Protein AF-A0A7V7WJU7-F1 (afdb_monomer_lite)

Secondary structure (DSSP, 8-state):
-PPPPTGGGEEEEGGGTEEEEE-TT-EE-SHHHHHHHHHHHHHHHHHH-S-EEEEEE-TT-EE-TTTHHHHHHHHHHHHHHHEEEEEEES--HHHHHHHHHHH--

pLDDT: mean 91.58, std 10.26, range [49.72, 98.56]

Sequence (105 aa):
MSTPSFAERISFHDSIETMEVDFSSLTF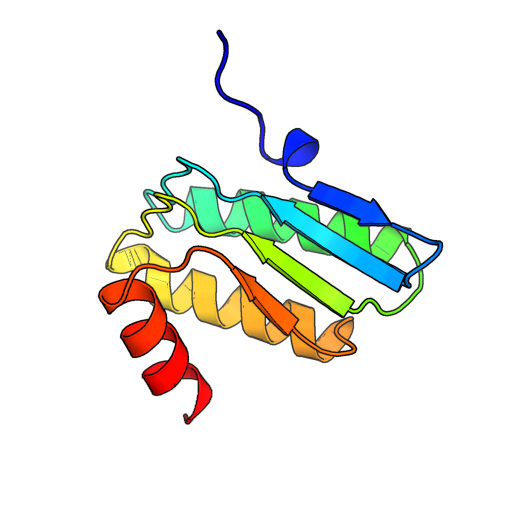ADLAAVNTFFDLVDERLAQSGKSWYFLVIYSDCVISPEAWDRFAERGKMANLKHG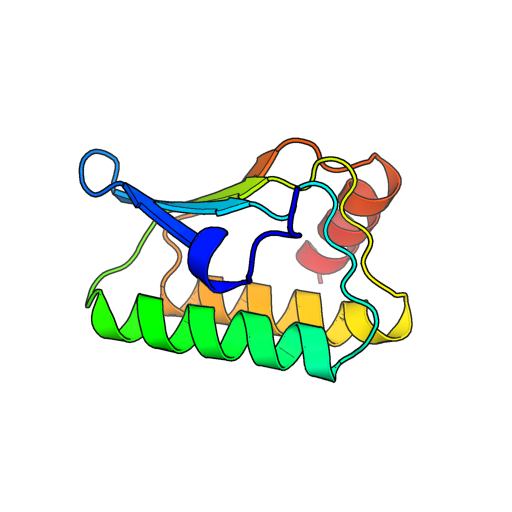LGTVRVGASSQTRDTIRQRAEL

Radius of gyration: 13.12 Å; chains: 1; bounding box: 33×27×34 Å

Foldseek 3Di:
DDDDDLVNQWDADPVQQEIEGEQALPEQPEQVSLCVSLVVVVVVQVVVVAAGAYEYECANYHYDPHNLVVNLVSVVVSCVVRHPYYDYHNQDPVRVVSSVVVVVD

Structure (mmCIF, N/CA/C/O backbone):
data_AF-A0A7V7WJU7-F1
#
_entry.id   AF-A0A7V7WJU7-F1
#
loop_
_atom_site.group_PDB
_atom_site.id
_atom_site.type_symbol
_atom_site.label_atom_id
_atom_site.label_alt_id
_atom_site.label_comp_id
_atom_site.label_asym_id
_atom_site.label_entity_id
_atom_site.label_seq_id
_atom_site.pdbx_PDB_ins_code
_atom_site.Cartn_x
_atom_site.Cartn_y
_atom_site.Cartn_z
_atom_site.occupancy
_atom_site.B_iso_or_equiv
_atom_site.auth_seq_id
_atom_site.auth_comp_id
_atom_site.auth_asym_id
_atom_site.auth_atom_id
_atom_site.pdbx_PDB_model_num
ATOM 1 N N . MET A 1 1 ? -12.417 -0.438 -21.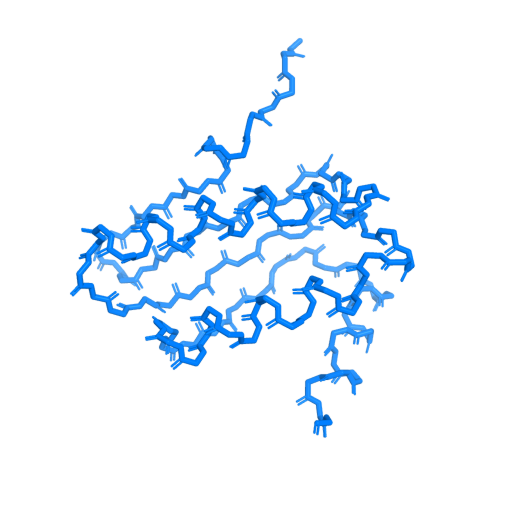964 1.00 55.06 1 MET A N 1
ATOM 2 C CA . MET A 1 1 ? -12.502 -0.259 -20.500 1.00 55.06 1 MET A CA 1
ATOM 3 C C . MET A 1 1 ? -11.360 0.653 -20.094 1.00 55.06 1 MET A C 1
ATOM 5 O O . MET A 1 1 ? -10.265 0.450 -20.603 1.00 55.06 1 MET A O 1
ATOM 9 N N . SER A 1 2 ? -11.621 1.683 -19.291 1.00 75.31 2 SER A N 1
ATOM 10 C CA . SER A 1 2 ? -10.574 2.583 -18.787 1.00 75.31 2 SER A CA 1
ATOM 11 C C . SER A 1 2 ? -9.787 1.897 -17.669 1.00 75.31 2 SER A C 1
ATOM 13 O O . SER A 1 2 ? -10.359 1.110 -16.919 1.00 75.31 2 SER A O 1
ATOM 15 N N . THR A 1 3 ? -8.488 2.177 -17.563 1.00 76.56 3 THR A N 1
ATOM 16 C CA . THR A 1 3 ? -7.652 1.690 -16.455 1.00 76.56 3 THR A CA 1
ATOM 17 C C . THR A 1 3 ? -8.139 2.299 -15.134 1.00 76.56 3 THR A C 1
ATOM 19 O O . THR A 1 3 ? -8.310 3.519 -15.095 1.00 76.56 3 THR A O 1
ATOM 22 N N . PRO A 1 4 ? -8.335 1.506 -14.059 1.00 88.19 4 PRO A N 1
ATOM 23 C CA . PRO A 1 4 ? -8.744 2.051 -12.772 1.00 88.19 4 PRO A CA 1
ATOM 24 C C . PRO A 1 4 ? -7.662 2.966 -12.201 1.00 88.19 4 PRO A C 1
ATOM 26 O O . PRO A 1 4 ? -6.470 2.627 -12.204 1.00 88.19 4 PRO A O 1
ATOM 29 N N . SER A 1 5 ? -8.099 4.114 -11.697 1.00 94.81 5 SER A N 1
ATOM 30 C CA . SER A 1 5 ? -7.285 5.081 -10.968 1.00 94.81 5 SER A CA 1
ATOM 31 C C . SER A 1 5 ? -6.766 4.501 -9.648 1.00 94.81 5 SER A C 1
ATOM 33 O O . SER A 1 5 ? -7.248 3.483 -9.157 1.00 94.81 5 SER A O 1
ATOM 35 N N . PHE A 1 6 ? -5.795 5.168 -9.020 1.00 97.06 6 PHE A N 1
ATOM 36 C CA . PHE A 1 6 ? -5.318 4.764 -7.693 1.00 97.06 6 PHE A CA 1
ATOM 37 C C . PHE A 1 6 ? -6.400 4.829 -6.612 1.00 97.06 6 PHE A C 1
ATOM 39 O O . PHE A 1 6 ? -6.400 3.994 -5.715 1.00 97.06 6 PHE A O 1
ATOM 46 N N . ALA A 1 7 ? -7.338 5.773 -6.705 1.00 96.75 7 ALA A N 1
ATOM 47 C CA . ALA A 1 7 ? -8.421 5.892 -5.733 1.00 96.75 7 ALA A CA 1
ATOM 48 C C . ALA A 1 7 ? -9.400 4.719 -5.801 1.00 96.75 7 ALA A C 1
ATOM 50 O O . ALA A 1 7 ? -9.843 4.241 -4.765 1.00 96.75 7 ALA A O 1
ATOM 51 N N . GLU A 1 8 ? -9.692 4.224 -7.003 1.00 97.00 8 GLU A N 1
ATOM 52 C CA . GLU A 1 8 ? -10.572 3.065 -7.204 1.00 97.00 8 GLU A CA 1
ATOM 53 C C . GLU A 1 8 ? -9.943 1.750 -6.722 1.00 97.00 8 GLU A C 1
ATOM 55 O O . GLU A 1 8 ? -10.642 0.756 -6.562 1.00 97.00 8 GLU A O 1
ATOM 60 N N . ARG A 1 9 ? -8.629 1.742 -6.468 1.00 97.56 9 ARG A N 1
ATOM 61 C CA . ARG A 1 9 ? -7.872 0.571 -6.008 1.00 97.56 9 ARG A CA 1
ATOM 62 C C . ARG A 1 9 ? -7.769 0.464 -4.491 1.00 97.56 9 ARG A C 1
ATOM 64 O O . ARG A 1 9 ? -7.131 -0.467 -4.014 1.00 97.56 9 ARG A O 1
ATOM 71 N N . ILE A 1 10 ? -8.336 1.407 -3.738 1.00 98.25 10 ILE A N 1
ATOM 72 C CA . ILE A 1 10 ? -8.276 1.429 -2.272 1.00 98.25 10 ILE A CA 1
ATOM 73 C C . ILE A 1 10 ? -9.697 1.334 -1.729 1.00 98.25 10 ILE A C 1
ATOM 75 O O . ILE A 1 10 ? -10.522 2.214 -1.974 1.00 98.25 10 ILE A O 1
ATOM 79 N N . SER A 1 11 ? -9.968 0.286 -0.958 1.00 98.19 11 SER A N 1
ATOM 80 C CA . SER A 1 11 ? -11.261 0.061 -0.309 1.00 98.19 11 SER A CA 1
ATOM 81 C C . SER A 1 11 ? -11.086 -0.156 1.190 1.00 98.19 11 SER A C 1
ATOM 83 O O . SER A 1 11 ? -10.107 -0.753 1.628 1.00 98.19 11 SER A O 1
ATOM 85 N N . PHE A 1 12 ? -12.045 0.317 1.983 1.00 98.19 12 PHE A N 1
ATOM 86 C CA . PHE A 1 12 ? -12.081 0.100 3.428 1.00 98.19 12 PHE A CA 1
ATOM 87 C C . PHE A 1 12 ? -13.279 -0.770 3.790 1.00 98.19 12 PHE A C 1
ATOM 89 O O . PHE A 1 12 ? -14.417 -0.454 3.450 1.00 98.19 12 PHE A O 1
ATOM 96 N N . HIS A 1 13 ? -13.003 -1.857 4.502 1.00 97.88 13 HIS A N 1
ATOM 97 C CA . HIS A 1 13 ? -13.975 -2.849 4.942 1.00 97.88 13 HIS A CA 1
ATOM 98 C C . HIS A 1 13 ? -14.108 -2.781 6.461 1.00 97.88 13 HIS A C 1
ATOM 100 O O . HIS A 1 13 ? -13.440 -3.512 7.195 1.00 97.88 13 HIS A O 1
ATOM 106 N N . ASP A 1 14 ? -14.960 -1.876 6.946 1.00 96.94 14 ASP A N 1
ATOM 107 C CA . ASP A 1 14 ? -15.104 -1.590 8.379 1.00 96.94 14 ASP A CA 1
ATOM 108 C C . ASP A 1 14 ? -15.462 -2.814 9.226 1.00 96.94 14 ASP A C 1
ATOM 110 O O . ASP A 1 14 ? -14.932 -2.971 10.322 1.00 96.94 14 ASP A O 1
ATOM 114 N N . SER A 1 15 ? -16.321 -3.702 8.719 1.00 97.50 15 SER A N 1
ATOM 115 C CA . SER A 1 15 ? -16.809 -4.868 9.468 1.00 97.50 15 SER A CA 1
ATOM 116 C C . SER A 1 15 ? -15.721 -5.879 9.832 1.00 97.50 15 SER A C 1
ATOM 118 O O . SER A 1 15 ? -15.931 -6.704 10.717 1.00 97.50 15 SER A O 1
ATOM 120 N N . ILE A 1 16 ? -14.590 -5.848 9.124 1.00 97.00 16 ILE A N 1
ATOM 121 C CA . ILE A 1 16 ? -13.441 -6.740 9.330 1.00 97.00 16 ILE A CA 1
ATOM 122 C C . ILE A 1 16 ? -12.139 -5.956 9.535 1.00 97.00 16 ILE A C 1
ATOM 124 O O . ILE A 1 16 ? -11.055 -6.520 9.400 1.00 97.00 16 ILE A O 1
ATOM 128 N N . GLU A 1 17 ? -12.242 -4.648 9.790 1.00 97.75 17 GLU A N 1
ATOM 129 C CA . GLU A 1 17 ? -11.109 -3.743 10.019 1.00 97.75 17 GLU A CA 1
ATOM 130 C C . GLU A 1 17 ? -9.994 -3.896 8.976 1.00 97.75 17 GLU A C 1
ATOM 132 O O . GLU A 1 17 ? -8.808 -3.874 9.301 1.00 97.75 17 GLU A O 1
ATOM 137 N N . THR A 1 18 ? -10.369 -4.050 7.702 1.00 98.50 18 THR A N 1
ATOM 138 C CA . THR A 1 18 ? -9.413 -4.296 6.615 1.00 98.50 18 THR A CA 1
ATOM 139 C C . THR A 1 18 ? -9.397 -3.158 5.599 1.00 98.50 18 THR A C 1
ATOM 141 O O . THR A 1 18 ? -10.437 -2.794 5.060 1.00 98.50 18 THR A O 1
ATOM 144 N N . MET A 1 19 ? -8.213 -2.626 5.296 1.00 98.44 19 MET A N 1
ATOM 145 C CA . MET A 1 19 ? -7.970 -1.827 4.096 1.00 98.44 19 MET A CA 1
ATOM 146 C C . MET A 1 19 ? -7.487 -2.759 2.985 1.00 98.44 19 MET A C 1
ATOM 148 O O . MET A 1 19 ? -6.451 -3.414 3.114 1.00 98.44 19 MET A O 1
ATOM 152 N N . GLU A 1 20 ? -8.238 -2.812 1.895 1.00 98.50 20 GLU A N 1
ATOM 153 C CA . GLU A 1 20 ? -7.886 -3.553 0.694 1.00 98.50 20 GLU A CA 1
ATOM 154 C C . GLU A 1 20 ? -7.223 -2.633 -0.327 1.00 98.50 20 GLU A C 1
ATOM 156 O O . GLU A 1 20 ? -7.691 -1.523 -0.593 1.00 98.50 20 GLU A O 1
ATOM 161 N N . VAL A 1 21 ? -6.133 -3.124 -0.908 1.00 98.25 21 VAL A N 1
ATOM 162 C CA . VAL A 1 21 ? -5.413 -2.482 -1.998 1.00 98.25 21 VAL A CA 1
ATOM 163 C C . VAL A 1 21 ? -5.317 -3.445 -3.171 1.00 98.25 21 VAL A C 1
ATOM 165 O O . VAL A 1 21 ? -4.697 -4.507 -3.059 1.00 98.25 21 VAL A O 1
ATOM 168 N N . ASP A 1 22 ? -5.880 -3.044 -4.307 1.00 97.56 22 ASP A N 1
ATOM 169 C CA . ASP A 1 22 ? -5.862 -3.828 -5.537 1.00 97.56 22 ASP A CA 1
ATOM 170 C C . ASP A 1 22 ? -4.818 -3.317 -6.543 1.00 97.56 22 ASP A C 1
ATOM 172 O O . ASP A 1 22 ? -5.050 -2.388 -7.327 1.00 97.56 22 ASP A O 1
ATOM 176 N N . PHE A 1 23 ? -3.651 -3.964 -6.570 1.00 96.50 23 PHE A N 1
ATOM 177 C CA . PHE A 1 23 ? -2.616 -3.722 -7.577 1.00 96.50 23 PHE A CA 1
ATOM 178 C C . PHE A 1 23 ? -2.783 -4.569 -8.837 1.00 96.50 23 PHE A C 1
ATOM 180 O O . PHE A 1 23 ? -1.850 -4.643 -9.640 1.00 96.50 23 PHE A O 1
ATOM 187 N N . SER A 1 24 ? -3.946 -5.191 -9.048 1.00 95.00 24 SER A N 1
ATOM 188 C CA . SER A 1 24 ? -4.133 -6.070 -10.193 1.00 95.00 24 SER A CA 1
ATOM 189 C C . SER A 1 24 ? -3.872 -5.343 -11.512 1.00 95.00 24 SER A C 1
ATOM 191 O O . SER A 1 24 ? -4.400 -4.247 -11.757 1.00 95.00 24 SER A O 1
ATOM 193 N N . SER A 1 25 ? -2.998 -5.940 -12.327 1.00 94.06 25 SER A N 1
ATOM 194 C CA . SER A 1 25 ? -2.510 -5.409 -13.608 1.00 94.06 25 SER A CA 1
ATOM 195 C C . SER A 1 25 ? -1.901 -3.998 -13.535 1.00 94.06 25 SER A C 1
ATOM 197 O O . SER A 1 25 ? -1.832 -3.294 -14.546 1.00 94.06 25 SER A O 1
ATOM 199 N N . LEU A 1 26 ? -1.481 -3.543 -12.350 1.00 94.62 26 LEU A N 1
ATOM 200 C CA . LEU A 1 26 ? -0.866 -2.234 -12.164 1.00 94.62 26 LEU A CA 1
ATOM 201 C C . LEU A 1 26 ? 0.653 -2.311 -12.337 1.00 94.62 26 LEU A C 1
ATOM 203 O O . LEU A 1 26 ? 1.314 -3.169 -11.753 1.00 94.62 26 LEU A O 1
ATOM 207 N N . THR A 1 27 ? 1.210 -1.355 -13.084 1.00 94.56 27 THR A N 1
ATOM 208 C CA . THR A 1 27 ? 2.660 -1.153 -13.177 1.00 94.56 27 THR A CA 1
ATOM 209 C C . THR A 1 27 ? 3.074 0.106 -12.423 1.00 94.56 27 THR A C 1
ATOM 211 O O . THR A 1 27 ? 2.686 1.213 -12.794 1.00 94.56 27 THR A O 1
ATOM 214 N N . PHE A 1 28 ? 3.905 -0.055 -11.397 1.00 96.00 28 PHE A N 1
ATOM 215 C CA . PHE A 1 28 ? 4.653 1.040 -10.786 1.00 96.00 28 PHE A CA 1
ATOM 216 C C . PHE A 1 28 ? 5.918 1.282 -11.608 1.00 96.00 28 PHE A C 1
ATOM 218 O O . PHE A 1 28 ? 6.927 0.605 -11.417 1.00 96.00 28 PHE A O 1
ATOM 225 N N . ALA A 1 29 ? 5.821 2.200 -12.572 1.00 94.06 29 ALA A N 1
ATOM 226 C CA . ALA A 1 29 ? 6.881 2.451 -13.546 1.00 94.06 29 ALA A CA 1
ATOM 227 C C . ALA A 1 29 ? 8.087 3.184 -12.942 1.00 94.06 29 ALA A C 1
ATOM 229 O O . ALA A 1 29 ? 9.219 2.889 -13.308 1.00 94.06 29 ALA A O 1
ATOM 230 N N . ASP A 1 30 ? 7.856 4.097 -12.001 1.00 96.00 30 ASP A N 1
ATOM 231 C CA . ASP A 1 30 ? 8.886 4.967 -11.442 1.00 96.00 30 ASP A CA 1
ATOM 232 C C . ASP A 1 30 ? 8.574 5.372 -9.987 1.00 96.00 30 ASP A C 1
ATOM 234 O O . ASP A 1 30 ? 7.554 5.001 -9.393 1.00 96.00 30 ASP A O 1
ATOM 238 N N . LEU A 1 31 ? 9.477 6.160 -9.398 1.00 97.56 31 LEU A N 1
ATOM 239 C CA . LEU A 1 31 ? 9.334 6.681 -8.039 1.00 97.56 31 LEU A CA 1
ATOM 240 C C . LEU A 1 31 ? 8.146 7.645 -7.906 1.00 97.56 31 LEU A C 1
ATOM 242 O O . LEU A 1 31 ? 7.583 7.761 -6.816 1.00 97.56 31 LEU A O 1
ATOM 246 N N . ALA A 1 32 ? 7.776 8.354 -8.976 1.00 97.50 32 ALA A N 1
ATOM 247 C CA . ALA A 1 32 ? 6.671 9.304 -8.947 1.00 97.50 32 ALA A CA 1
ATOM 248 C C . ALA A 1 32 ? 5.341 8.563 -8.778 1.00 97.50 32 ALA A C 1
ATOM 250 O O . ALA A 1 32 ? 4.594 8.878 -7.856 1.00 97.50 32 ALA A O 1
ATOM 251 N N . ALA A 1 33 ? 5.105 7.510 -9.564 1.00 97.00 33 ALA A N 1
ATOM 252 C CA . ALA A 1 33 ? 3.930 6.652 -9.452 1.00 97.00 33 ALA A CA 1
ATOM 253 C C . ALA A 1 33 ? 3.806 6.022 -8.056 1.00 97.00 33 ALA A C 1
ATOM 255 O O . ALA A 1 33 ? 2.717 6.006 -7.479 1.00 97.00 33 ALA A O 1
ATOM 256 N N . VAL A 1 34 ? 4.922 5.550 -7.484 1.00 98.06 34 VAL A N 1
ATOM 257 C CA . VAL A 1 34 ? 4.950 5.027 -6.109 1.00 98.06 34 VAL A CA 1
ATOM 258 C C . VAL A 1 34 ? 4.559 6.106 -5.104 1.00 98.06 34 VAL A C 1
ATOM 260 O O . VAL A 1 34 ? 3.679 5.874 -4.278 1.00 98.06 34 VAL A O 1
ATOM 263 N N . ASN A 1 35 ? 5.183 7.285 -5.163 1.00 98.25 35 ASN A N 1
ATOM 264 C CA . ASN A 1 35 ? 4.869 8.363 -4.227 1.00 98.25 35 ASN A CA 1
ATOM 265 C C . ASN A 1 35 ? 3.411 8.807 -4.356 1.00 98.25 35 ASN A C 1
ATOM 267 O O . ASN A 1 35 ? 2.728 8.854 -3.344 1.00 98.25 35 ASN A O 1
ATOM 271 N N . THR A 1 36 ? 2.906 9.021 -5.572 1.00 98.25 36 THR A N 1
ATOM 272 C CA . THR A 1 36 ? 1.509 9.413 -5.796 1.00 98.25 36 THR A CA 1
ATOM 273 C C . THR A 1 36 ? 0.525 8.399 -5.214 1.00 98.25 36 THR A C 1
ATOM 275 O O . THR A 1 36 ? -0.454 8.793 -4.584 1.00 98.25 36 THR A O 1
ATOM 278 N N . PHE A 1 37 ? 0.776 7.097 -5.381 1.00 98.31 37 PHE A N 1
ATOM 279 C CA . PHE A 1 37 ? -0.076 6.074 -4.778 1.00 98.31 37 PHE A CA 1
ATOM 280 C C . PHE A 1 37 ? -0.022 6.117 -3.245 1.00 98.31 37 PHE A C 1
ATOM 282 O O . PHE A 1 37 ? -1.061 6.124 -2.587 1.00 98.31 37 PHE A O 1
ATOM 289 N N . PHE A 1 38 ? 1.177 6.164 -2.661 1.00 98.25 38 PHE A N 1
ATOM 290 C CA . PHE A 1 38 ? 1.309 6.138 -1.206 1.00 98.25 38 PHE A CA 1
ATOM 291 C C . PHE A 1 38 ? 0.894 7.445 -0.526 1.00 98.25 38 PHE A C 1
ATOM 293 O O . PHE A 1 38 ? 0.443 7.389 0.611 1.00 98.25 38 PHE A O 1
ATOM 300 N N . ASP A 1 39 ? 0.982 8.595 -1.194 1.00 98.44 39 ASP A N 1
ATOM 301 C CA . ASP A 1 39 ? 0.458 9.865 -0.677 1.00 98.44 39 ASP A CA 1
ATOM 302 C C . ASP A 1 39 ? -1.068 9.777 -0.514 1.00 98.44 39 ASP A C 1
ATOM 304 O O . ASP A 1 39 ? -1.610 10.184 0.512 1.00 98.44 39 ASP A O 1
ATOM 308 N N . LEU A 1 40 ? -1.753 9.145 -1.475 1.00 98.12 40 LEU A N 1
ATOM 309 C CA . LEU A 1 40 ? -3.184 8.861 -1.378 1.00 98.12 40 LEU A CA 1
ATOM 310 C C . LEU A 1 40 ? -3.503 7.861 -0.255 1.00 98.12 40 LEU A C 1
ATOM 312 O O . LEU A 1 40 ? -4.476 8.048 0.472 1.00 98.12 40 LEU A O 1
ATOM 316 N N . VAL A 1 41 ? -2.701 6.802 -0.097 1.00 98.00 4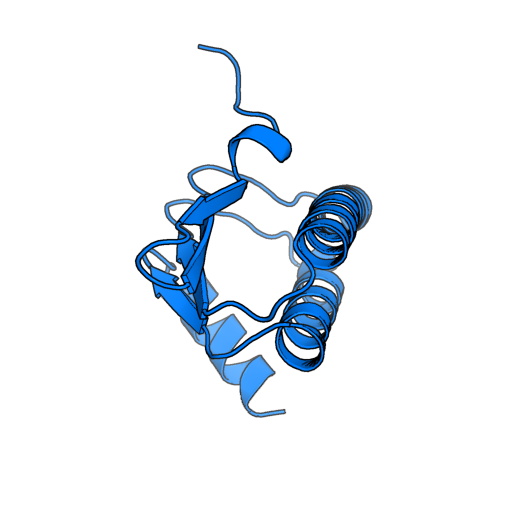1 VAL A N 1
ATOM 317 C CA . VAL A 1 41 ? -2.859 5.847 1.016 1.00 98.00 41 VAL A CA 1
ATOM 318 C C . VAL A 1 41 ? -2.694 6.548 2.365 1.00 98.00 41 VAL A C 1
ATOM 320 O O . VAL A 1 41 ? -3.526 6.356 3.248 1.00 98.00 41 VAL A O 1
ATOM 323 N N . ASP A 1 42 ? -1.661 7.378 2.514 1.00 97.31 42 ASP A N 1
ATOM 324 C CA . ASP A 1 42 ? -1.385 8.123 3.744 1.00 97.31 42 ASP A CA 1
ATOM 325 C C . ASP A 1 42 ? -2.542 9.077 4.080 1.00 97.31 42 ASP A C 1
ATOM 327 O O . ASP A 1 42 ? -3.001 9.114 5.224 1.00 97.31 42 ASP A O 1
ATOM 331 N N . GLU A 1 43 ? -3.071 9.796 3.085 1.00 97.75 43 GLU A N 1
ATOM 332 C CA . GLU A 1 43 ? -4.240 10.664 3.253 1.00 97.75 43 GLU A CA 1
ATOM 333 C C . GLU A 1 43 ? -5.470 9.872 3.724 1.00 97.75 43 GLU A C 1
ATOM 335 O O . GLU A 1 43 ? -6.118 10.242 4.707 1.00 97.75 43 GLU A O 1
ATOM 340 N N . ARG A 1 44 ? -5.782 8.756 3.057 1.00 97.56 44 ARG A N 1
ATOM 341 C CA . ARG A 1 44 ? -6.954 7.925 3.369 1.00 97.56 44 ARG A CA 1
ATOM 342 C C . ARG A 1 44 ? -6.854 7.281 4.752 1.00 97.56 44 ARG A C 1
ATOM 344 O O . ARG A 1 44 ? -7.833 7.273 5.497 1.00 97.56 44 ARG A O 1
ATOM 351 N N . LEU A 1 45 ? -5.677 6.773 5.118 1.00 97.25 45 LEU A N 1
ATOM 352 C CA . LEU A 1 45 ? -5.425 6.205 6.443 1.00 97.25 45 LEU A CA 1
ATOM 353 C C . LEU A 1 45 ? -5.548 7.269 7.536 1.00 97.25 45 LEU A C 1
ATOM 355 O O . LEU A 1 45 ? -6.214 7.022 8.543 1.00 97.25 45 LEU A O 1
ATOM 359 N N . ALA A 1 46 ? -4.989 8.464 7.327 1.00 96.31 46 ALA A N 1
ATOM 360 C CA . ALA A 1 46 ? -5.121 9.569 8.273 1.00 96.31 46 ALA A CA 1
ATOM 361 C C . ALA A 1 46 ? -6.588 9.989 8.465 1.00 96.31 46 ALA A C 1
ATOM 363 O O . ALA A 1 46 ? -7.035 10.145 9.601 1.00 96.31 46 ALA A O 1
ATOM 364 N N . GLN A 1 47 ? -7.355 10.104 7.374 1.00 97.00 47 GLN A N 1
ATOM 365 C CA . GLN A 1 47 ? -8.789 10.421 7.418 1.00 97.00 47 GLN A CA 1
ATOM 366 C C . GLN A 1 47 ? -9.613 9.349 8.143 1.00 97.00 47 GLN A C 1
ATOM 368 O O . GLN A 1 47 ? -10.609 9.678 8.784 1.00 97.00 47 GLN A O 1
ATOM 373 N N . SER A 1 48 ? -9.202 8.080 8.070 1.00 95.88 48 SER A N 1
ATOM 374 C CA . SER A 1 48 ? -9.910 6.976 8.729 1.00 95.88 48 SER A CA 1
ATOM 375 C C . SER A 1 48 ? -9.833 7.014 10.262 1.00 95.88 48 SER A C 1
ATOM 377 O O . SER A 1 48 ? -10.699 6.456 10.933 1.00 95.88 48 SER A O 1
ATOM 379 N N . GLY A 1 49 ? -8.795 7.645 10.826 1.00 95.06 49 GLY A N 1
ATOM 380 C CA . GLY A 1 49 ? -8.625 7.818 12.271 1.00 95.06 49 GLY A CA 1
ATOM 381 C C . GLY A 1 49 ? -8.371 6.539 13.083 1.00 95.06 49 GLY A C 1
ATOM 382 O O . GLY A 1 49 ? -8.398 6.605 14.311 1.00 95.06 49 GLY A O 1
ATOM 383 N N . LYS A 1 50 ? -8.124 5.386 12.443 1.00 94.81 50 LYS A N 1
ATOM 384 C CA . LYS A 1 50 ? -7.841 4.107 13.122 1.00 94.81 50 LYS A CA 1
ATOM 385 C C . LYS A 1 50 ? -6.788 3.263 12.396 1.00 94.81 50 LYS A C 1
ATOM 387 O O . LYS A 1 50 ? -6.355 3.599 11.294 1.00 94.81 50 LYS A O 1
ATOM 392 N N . SER A 1 51 ? -6.364 2.181 13.044 1.00 97.56 51 SER A N 1
ATOM 393 C CA . SER A 1 51 ? -5.475 1.167 12.464 1.00 97.56 51 SER A CA 1
ATOM 394 C C . SER A 1 51 ? -6.273 0.082 11.737 1.00 97.56 51 SER A C 1
ATOM 396 O O . SER A 1 51 ? -7.433 -0.159 12.065 1.00 97.56 51 SER A O 1
ATOM 398 N N . TRP A 1 52 ? -5.645 -0.576 10.764 1.00 98.56 52 TRP A N 1
ATOM 399 C CA . TRP A 1 52 ? -6.285 -1.528 9.857 1.00 98.56 52 TRP A CA 1
ATOM 400 C C . TRP A 1 52 ? -5.395 -2.746 9.600 1.00 98.56 52 TRP A C 1
ATOM 402 O O . TRP A 1 52 ? -4.169 -2.639 9.526 1.00 98.56 52 TRP A O 1
ATOM 412 N N . TYR A 1 53 ? -6.004 -3.909 9.389 1.00 98.44 53 TYR A N 1
ATOM 413 C CA . TYR A 1 53 ? -5.358 -4.990 8.652 1.00 98.44 53 TYR A CA 1
ATOM 414 C C . TYR A 1 53 ? -5.237 -4.590 7.183 1.00 98.44 53 TYR A C 1
ATOM 416 O O . TYR A 1 53 ? -6.155 -4.008 6.612 1.00 98.44 53 TYR A O 1
ATOM 424 N N . PHE A 1 54 ? -4.115 -4.901 6.546 1.00 98.31 54 PHE A N 1
ATOM 425 C CA . PHE A 1 54 ? -3.915 -4.628 5.128 1.00 98.31 54 PHE A CA 1
ATOM 426 C C . PHE A 1 54 ? -4.072 -5.906 4.314 1.00 98.31 54 PHE A C 1
ATOM 428 O O . PHE A 1 54 ? -3.378 -6.895 4.552 1.00 98.31 54 PHE A O 1
ATOM 435 N N . LEU A 1 55 ? -4.949 -5.867 3.319 1.00 98.00 55 LEU A N 1
ATOM 436 C CA . LEU A 1 55 ? -5.081 -6.891 2.293 1.00 98.00 55 LEU A CA 1
ATOM 437 C C . LEU A 1 55 ? -4.548 -6.322 0.981 1.00 98.00 55 LEU A C 1
ATOM 439 O O . LEU A 1 55 ? -5.098 -5.360 0.461 1.00 98.00 55 LEU A O 1
ATOM 443 N N . VAL A 1 56 ? -3.475 -6.900 0.442 1.00 97.62 56 VAL A N 1
ATOM 444 C CA . VAL A 1 56 ? -2.831 -6.384 -0.776 1.00 97.62 56 VAL A CA 1
ATOM 445 C C . VAL A 1 56 ? -2.848 -7.437 -1.877 1.00 97.62 56 VAL A C 1
ATOM 447 O O . VAL A 1 56 ? -2.263 -8.514 -1.726 1.00 97.62 56 VAL A O 1
ATOM 450 N N . ILE A 1 57 ? -3.500 -7.120 -2.992 1.00 96.75 57 ILE A N 1
ATOM 451 C CA . ILE A 1 57 ? -3.656 -8.001 -4.151 1.00 96.75 57 ILE A CA 1
ATOM 452 C C . ILE A 1 57 ? -2.617 -7.607 -5.206 1.00 96.75 57 ILE A C 1
ATOM 454 O O . ILE A 1 57 ? -2.589 -6.468 -5.652 1.00 96.75 57 ILE A O 1
ATOM 458 N N . TYR A 1 58 ? -1.754 -8.547 -5.597 1.00 95.00 58 TYR A N 1
ATOM 459 C CA . TYR A 1 58 ? -0.606 -8.329 -6.492 1.00 95.00 58 TYR A CA 1
ATOM 460 C C . TYR A 1 58 ? -0.746 -8.999 -7.869 1.00 95.00 58 TYR A C 1
ATOM 462 O O . TYR A 1 58 ? 0.249 -9.110 -8.585 1.00 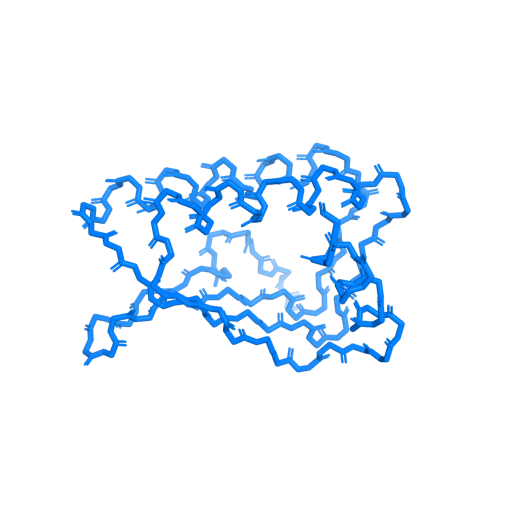95.00 58 TYR A O 1
ATOM 470 N N . SER A 1 59 ? -1.932 -9.483 -8.238 1.00 92.56 59 SER A N 1
ATOM 471 C CA . SER A 1 59 ? -2.141 -10.247 -9.477 1.00 92.56 59 SER A CA 1
ATOM 472 C C . SER A 1 59 ? -1.649 -9.472 -10.709 1.00 92.56 59 SER A C 1
ATOM 474 O O . SER A 1 59 ? -2.162 -8.407 -11.024 1.00 92.56 59 SER A O 1
ATOM 476 N N . ASP A 1 60 ? -0.627 -9.975 -11.402 1.00 90.94 60 ASP A N 1
ATOM 477 C CA . ASP A 1 60 ? 0.020 -9.295 -12.541 1.00 90.94 60 ASP A CA 1
ATOM 478 C C . ASP A 1 60 ? 0.533 -7.869 -12.242 1.00 90.94 60 ASP A C 1
ATOM 480 O O . ASP A 1 60 ? 0.662 -7.035 -13.140 1.00 90.94 60 ASP A O 1
ATOM 484 N N . CYS A 1 61 ? 0.841 -7.570 -10.978 1.00 93.94 61 CYS A N 1
ATOM 485 C CA . CYS A 1 61 ? 1.475 -6.316 -10.596 1.00 93.94 61 CYS A CA 1
ATOM 486 C C . CYS A 1 61 ? 2.968 -6.338 -10.944 1.00 93.94 61 CYS A C 1
ATOM 488 O O . CYS A 1 61 ? 3.695 -7.273 -10.590 1.00 93.94 61 CYS A O 1
ATOM 490 N N . VAL A 1 62 ? 3.436 -5.265 -11.578 1.00 92.69 62 VAL A N 1
ATOM 491 C CA . VAL A 1 62 ? 4.850 -5.048 -11.892 1.00 92.69 62 VAL A CA 1
ATOM 492 C C . VAL A 1 62 ? 5.346 -3.818 -11.146 1.00 92.69 62 VAL A C 1
ATOM 494 O O . VAL A 1 62 ? 4.719 -2.762 -11.165 1.00 92.69 62 VAL A O 1
ATOM 497 N N . ILE A 1 63 ? 6.500 -3.945 -10.499 1.00 93.88 63 ILE A N 1
ATOM 498 C CA . ILE A 1 63 ? 7.200 -2.830 -9.860 1.00 93.88 63 ILE A CA 1
ATOM 499 C C . ILE A 1 63 ? 8.562 -2.728 -10.531 1.00 93.88 63 ILE A C 1
ATOM 501 O O . ILE A 1 63 ? 9.291 -3.723 -10.593 1.00 93.88 63 ILE A O 1
ATOM 505 N N . SER A 1 64 ? 8.887 -1.551 -11.065 1.00 93.50 64 SER A N 1
ATOM 506 C CA . SER A 1 64 ? 10.174 -1.340 -11.718 1.00 93.50 64 SER A CA 1
ATOM 507 C C . SER A 1 64 ? 11.332 -1.489 -10.717 1.00 93.50 64 SER A C 1
ATOM 509 O O . SER A 1 64 ? 11.178 -1.167 -9.533 1.00 93.50 64 SER A O 1
ATOM 511 N N . PRO A 1 65 ? 12.508 -1.979 -11.155 1.00 91.44 65 PRO A N 1
ATOM 512 C CA . PRO A 1 65 ? 13.661 -2.169 -10.271 1.00 91.44 65 PRO A CA 1
ATOM 513 C C . PRO A 1 65 ? 14.068 -0.907 -9.500 1.00 91.44 65 PRO A C 1
ATOM 515 O O . PRO A 1 65 ? 14.374 -0.982 -8.315 1.00 91.44 65 PRO A O 1
ATOM 518 N N . GLU A 1 66 ? 14.020 0.256 -10.148 1.00 93.81 66 GLU A N 1
ATOM 519 C CA . GLU A 1 66 ? 14.342 1.559 -9.551 1.00 93.81 66 GLU A CA 1
ATOM 520 C C . GLU A 1 66 ? 13.313 2.049 -8.522 1.00 93.81 66 GLU A C 1
ATOM 522 O O . GLU A 1 66 ? 13.659 2.794 -7.607 1.00 93.81 66 GLU A O 1
ATOM 527 N N . ALA A 1 67 ? 12.054 1.617 -8.628 1.00 94.62 67 ALA A N 1
ATOM 528 C CA . ALA A 1 67 ? 10.987 2.023 -7.719 1.00 94.62 67 ALA A CA 1
ATOM 529 C C . ALA A 1 67 ? 10.876 1.125 -6.473 1.00 94.62 67 ALA A C 1
ATOM 531 O O . ALA A 1 67 ? 10.212 1.496 -5.500 1.00 94.62 67 ALA A O 1
ATOM 532 N N . TRP A 1 68 ? 11.524 -0.044 -6.476 1.00 91.25 68 TRP A N 1
ATOM 533 C CA . TRP A 1 68 ? 11.355 -1.072 -5.444 1.00 91.25 68 TRP A CA 1
ATOM 534 C C . TRP A 1 68 ? 11.737 -0.619 -4.037 1.00 91.25 68 TRP A C 1
ATOM 536 O O . TRP A 1 68 ? 11.007 -0.904 -3.086 1.00 91.25 68 TRP A O 1
ATOM 546 N N . ASP A 1 69 ? 12.862 0.083 -3.887 1.00 92.62 69 ASP A N 1
ATOM 547 C CA . ASP A 1 69 ? 13.326 0.569 -2.581 1.00 92.62 69 ASP A CA 1
ATOM 548 C C . ASP A 1 69 ? 12.298 1.523 -1.973 1.00 92.62 69 ASP A C 1
ATOM 550 O O . ASP A 1 69 ? 11.868 1.341 -0.832 1.00 92.62 69 ASP A O 1
ATOM 554 N N . ARG A 1 70 ? 11.814 2.474 -2.778 1.00 95.69 70 ARG A N 1
ATOM 555 C CA . ARG A 1 70 ? 10.809 3.443 -2.345 1.00 95.69 70 ARG A CA 1
ATOM 556 C C . ARG A 1 70 ? 9.464 2.783 -2.049 1.00 95.69 70 ARG A C 1
ATOM 558 O O . ARG A 1 70 ? 8.812 3.136 -1.068 1.00 95.69 70 ARG A O 1
ATOM 565 N N . PHE A 1 71 ? 9.055 1.817 -2.868 1.00 95.94 71 PHE A N 1
ATOM 566 C CA . PHE A 1 71 ? 7.824 1.057 -2.663 1.00 95.94 71 PHE A CA 1
ATOM 567 C C . PHE A 1 71 ? 7.860 0.287 -1.336 1.00 95.94 71 PHE A C 1
ATOM 569 O O . PHE A 1 71 ? 6.920 0.360 -0.542 1.00 95.94 71 PHE A O 1
ATOM 576 N N . ALA A 1 72 ? 8.966 -0.413 -1.066 1.00 92.75 72 ALA A N 1
ATOM 577 C CA . ALA A 1 72 ? 9.157 -1.164 0.170 1.00 92.75 72 ALA A CA 1
ATOM 578 C C . ALA A 1 72 ? 9.203 -0.242 1.399 1.00 92.75 72 ALA A C 1
ATOM 580 O O . ALA A 1 72 ? 8.543 -0.523 2.401 1.00 92.75 72 ALA A O 1
ATOM 581 N N . GLU A 1 73 ? 9.926 0.878 1.311 1.00 95.69 73 GLU A N 1
ATOM 582 C CA . GLU A 1 73 ? 10.011 1.884 2.371 1.00 95.69 73 GLU A CA 1
ATOM 583 C C . GLU A 1 73 ? 8.625 2.439 2.731 1.00 95.69 73 GLU A C 1
ATOM 585 O O . GLU A 1 73 ? 8.216 2.377 3.894 1.00 95.69 73 GLU A O 1
ATOM 590 N N . ARG A 1 74 ? 7.869 2.937 1.744 1.00 97.31 74 ARG A N 1
ATOM 591 C CA . ARG A 1 74 ? 6.539 3.523 1.976 1.00 97.31 74 ARG A CA 1
ATOM 592 C C . ARG A 1 74 ? 5.558 2.488 2.529 1.00 97.31 74 ARG A C 1
ATOM 594 O O . ARG A 1 74 ? 4.855 2.776 3.497 1.00 97.31 74 ARG A O 1
ATOM 601 N N . GLY A 1 75 ? 5.577 1.260 2.005 1.00 95.56 75 GLY A N 1
ATOM 602 C CA . GLY A 1 75 ? 4.767 0.156 2.527 1.00 95.56 75 GLY A CA 1
ATOM 603 C C . GLY A 1 75 ? 5.101 -0.215 3.979 1.00 95.56 75 GLY A C 1
ATOM 604 O O . GLY A 1 75 ? 4.191 -0.485 4.771 1.00 95.56 75 GLY A O 1
ATOM 605 N N . LYS A 1 76 ? 6.388 -0.189 4.360 1.00 94.06 76 LYS A N 1
ATOM 606 C CA . LYS A 1 76 ? 6.841 -0.395 5.748 1.00 94.06 76 LYS A CA 1
ATOM 607 C C . LYS A 1 76 ? 6.355 0.734 6.656 1.00 94.06 76 LYS A C 1
ATOM 609 O O . LYS A 1 76 ? 5.838 0.456 7.734 1.00 94.06 76 LYS A O 1
ATOM 614 N N . MET A 1 77 ? 6.464 1.989 6.219 1.00 95.62 77 MET A N 1
ATOM 615 C CA . MET A 1 77 ? 6.010 3.144 7.004 1.00 95.62 77 MET A CA 1
ATOM 616 C C . MET A 1 77 ? 4.496 3.142 7.233 1.00 95.62 77 MET A C 1
ATOM 618 O O . MET A 1 77 ? 4.061 3.400 8.355 1.00 95.62 77 MET A O 1
ATOM 622 N N . ALA A 1 78 ? 3.702 2.797 6.216 1.00 95.94 78 ALA A N 1
ATOM 623 C CA . ALA A 1 78 ? 2.255 2.651 6.363 1.00 95.94 78 ALA A CA 1
ATOM 624 C C . ALA A 1 78 ? 1.902 1.570 7.400 1.00 95.94 78 ALA A C 1
ATOM 626 O O . ALA A 1 78 ? 1.063 1.793 8.271 1.00 95.94 78 ALA A O 1
ATOM 627 N N . ASN A 1 79 ? 2.599 0.427 7.363 1.00 94.38 79 ASN A N 1
ATOM 628 C CA . ASN A 1 79 ? 2.422 -0.642 8.347 1.00 94.38 79 ASN A CA 1
ATOM 629 C C . ASN A 1 79 ? 2.785 -0.201 9.768 1.00 94.38 79 ASN A C 1
ATOM 631 O O . ASN A 1 79 ? 2.023 -0.461 10.690 1.00 94.38 79 ASN A O 1
ATOM 635 N N . LEU A 1 80 ? 3.914 0.486 9.959 1.00 95.31 80 LEU A N 1
ATOM 636 C CA . LEU A 1 80 ? 4.328 0.943 11.290 1.00 95.31 80 LEU A CA 1
ATOM 637 C C . LEU A 1 80 ? 3.361 1.966 11.896 1.00 95.31 80 LEU A C 1
ATOM 639 O O . LEU A 1 80 ? 3.183 1.984 13.110 1.00 95.31 80 LEU A O 1
ATOM 643 N N . LYS A 1 81 ? 2.760 2.828 11.069 1.00 96.06 81 LYS A N 1
ATOM 644 C CA . LYS A 1 81 ? 1.850 3.883 11.538 1.00 96.06 81 LYS A CA 1
ATOM 645 C C . LYS A 1 81 ? 0.419 3.396 11.757 1.00 96.06 81 LYS A C 1
ATOM 647 O O . LYS A 1 81 ? -0.221 3.838 12.705 1.00 96.06 81 LYS A O 1
ATOM 652 N N . HIS A 1 82 ? -0.084 2.534 10.875 1.00 96.88 82 HIS A N 1
ATOM 653 C CA . HIS A 1 82 ? -1.513 2.210 10.801 1.00 96.88 82 HIS A CA 1
ATOM 654 C C . HIS A 1 82 ? -1.812 0.710 10.680 1.00 96.88 82 HIS A C 1
ATOM 656 O O . HIS A 1 82 ? -2.980 0.333 10.666 1.00 96.88 82 HIS A O 1
ATOM 662 N N . GLY A 1 83 ? -0.804 -0.155 10.562 1.00 95.69 83 GLY A N 1
ATOM 663 C CA . GLY A 1 83 ? -0.998 -1.579 10.299 1.00 95.69 83 GLY A CA 1
ATOM 664 C C . GLY A 1 83 ? -1.242 -2.402 11.565 1.00 95.69 83 GLY A C 1
ATOM 665 O O . GLY A 1 83 ? -0.492 -2.311 12.533 1.00 95.69 83 GLY A O 1
ATOM 666 N N . LEU A 1 84 ? -2.253 -3.269 11.526 1.00 96.94 84 LEU A N 1
ATOM 667 C CA . LEU A 1 84 ? -2.465 -4.363 12.491 1.00 96.94 84 LEU A CA 1
ATOM 668 C C . LEU A 1 84 ? -1.850 -5.691 12.008 1.00 96.94 84 LEU A C 1
ATOM 670 O O . LEU A 1 84 ? -1.644 -6.622 12.783 1.00 96.94 84 LEU A O 1
ATOM 674 N N . GLY A 1 85 ? -1.547 -5.775 10.713 1.00 94.44 85 GLY A N 1
ATOM 675 C CA . GLY A 1 85 ? -0.982 -6.933 10.025 1.00 94.44 85 GLY A CA 1
ATOM 676 C C . GLY A 1 85 ? -1.180 -6.791 8.516 1.00 94.44 85 GLY A C 1
ATOM 677 O O . GLY A 1 85 ? -2.007 -5.997 8.079 1.00 94.44 85 GLY A O 1
ATOM 678 N N . THR A 1 86 ? -0.430 -7.543 7.706 1.00 95.81 86 THR A N 1
ATOM 679 C CA . THR A 1 86 ? -0.572 -7.522 6.239 1.00 95.81 86 THR A CA 1
ATOM 680 C C . THR A 1 86 ? -0.708 -8.933 5.674 1.00 95.81 86 THR A C 1
ATOM 682 O O . THR A 1 86 ? 0.161 -9.779 5.890 1.00 95.81 86 THR A O 1
ATOM 685 N N . VAL A 1 87 ? -1.739 -9.150 4.859 1.00 95.06 87 VAL A N 1
ATOM 686 C CA . VAL A 1 87 ? -1.916 -10.318 3.990 1.00 95.06 87 VAL A CA 1
ATOM 687 C C . VAL A 1 87 ? -1.649 -9.905 2.544 1.00 95.06 87 VAL A C 1
ATOM 689 O O . VAL A 1 87 ? -2.097 -8.854 2.090 1.00 95.06 87 VAL A O 1
ATOM 692 N N . ARG A 1 88 ? -0.908 -10.738 1.806 1.00 93.12 88 ARG A N 1
ATOM 693 C CA . ARG A 1 88 ? -0.589 -10.510 0.389 1.00 93.12 88 ARG A CA 1
ATOM 694 C C . ARG A 1 88 ? -1.110 -11.664 -0.455 1.00 93.12 88 ARG A C 1
ATOM 696 O O . ARG A 1 88 ? -0.804 -12.819 -0.164 1.00 93.12 88 ARG A O 1
ATOM 703 N N . VAL A 1 89 ? -1.857 -11.348 -1.507 1.00 91.94 89 VAL A N 1
ATOM 704 C CA . VAL A 1 89 ? -2.501 -12.310 -2.414 1.00 91.94 89 VAL A CA 1
ATOM 705 C C . VAL A 1 89 ? -1.960 -12.122 -3.829 1.00 91.94 89 VAL A C 1
ATOM 707 O O . VAL A 1 89 ? -1.606 -11.014 -4.216 1.00 91.94 89 VAL A O 1
ATOM 710 N N . GLY A 1 90 ? -1.864 -13.202 -4.608 1.00 87.38 90 GLY A N 1
ATOM 711 C CA . GLY A 1 90 ? -1.563 -13.123 -6.046 1.00 87.38 90 GLY A CA 1
ATOM 712 C C . GLY A 1 90 ? -0.133 -12.707 -6.404 1.00 87.38 90 GLY A C 1
ATOM 713 O O . GLY A 1 90 ? 0.175 -12.534 -7.577 1.00 87.38 90 GLY A O 1
ATOM 714 N N . ALA A 1 91 ? 0.764 -12.562 -5.425 1.00 80.38 91 ALA A N 1
ATOM 715 C CA . ALA A 1 91 ? 2.145 -12.189 -5.700 1.00 80.38 91 ALA A CA 1
ATOM 716 C C . ALA A 1 91 ? 2.879 -13.304 -6.469 1.00 80.38 91 ALA A C 1
ATOM 718 O O . ALA A 1 91 ? 2.915 -14.465 -6.035 1.00 80.38 91 ALA A O 1
ATOM 719 N N . SER A 1 92 ? 3.514 -12.938 -7.589 1.00 75.50 92 SER A N 1
ATOM 720 C CA . SER A 1 92 ? 4.407 -13.833 -8.339 1.00 75.50 92 SER A CA 1
ATOM 721 C C . SER A 1 92 ? 5.505 -14.399 -7.422 1.00 75.50 92 SER A C 1
ATOM 723 O O . SER A 1 92 ? 5.788 -13.833 -6.363 1.00 75.50 92 SER A O 1
ATOM 725 N N . SER A 1 93 ? 6.127 -15.529 -7.776 1.00 72.25 93 SER A N 1
ATOM 726 C CA . SER A 1 93 ? 7.261 -16.065 -6.997 1.00 72.25 93 SER A CA 1
ATOM 727 C C . SER A 1 93 ? 8.383 -15.030 -6.851 1.00 72.25 93 SER A C 1
ATOM 729 O O . SER A 1 93 ? 8.813 -14.760 -5.737 1.00 72.25 93 SER A O 1
ATOM 731 N N . GLN A 1 94 ? 8.750 -14.353 -7.942 1.00 73.00 94 GLN A N 1
ATOM 732 C CA . GLN A 1 94 ? 9.765 -13.294 -7.951 1.00 73.00 94 GLN A CA 1
ATOM 733 C C . GLN A 1 94 ? 9.413 -12.121 -7.019 1.00 73.00 94 GLN A C 1
ATOM 735 O O . GLN A 1 94 ? 10.254 -11.656 -6.245 1.00 73.00 94 GLN A O 1
ATOM 740 N N . THR A 1 95 ? 8.164 -11.649 -7.067 1.00 74.06 95 THR A N 1
ATOM 741 C CA . THR A 1 95 ? 7.676 -10.577 -6.189 1.00 74.06 95 THR A CA 1
ATOM 742 C C . THR A 1 95 ? 7.670 -11.037 -4.729 1.00 74.06 95 THR A C 1
ATOM 744 O O . THR A 1 95 ? 8.088 -10.287 -3.850 1.00 74.06 95 THR A O 1
ATOM 747 N N . ARG A 1 96 ? 7.250 -12.281 -4.452 1.00 73.12 96 ARG A N 1
ATOM 748 C CA . ARG A 1 96 ? 7.264 -12.862 -3.098 1.00 73.12 96 ARG A CA 1
ATOM 749 C C . ARG A 1 96 ? 8.670 -12.951 -2.521 1.00 73.12 96 ARG A C 1
ATOM 751 O O . ARG A 1 96 ? 8.862 -12.534 -1.381 1.00 73.12 96 ARG A O 1
ATOM 758 N N . ASP A 1 97 ? 9.626 -13.460 -3.290 1.00 74.19 97 ASP A N 1
ATOM 759 C CA . ASP A 1 97 ? 11.007 -13.641 -2.837 1.00 74.19 97 ASP A CA 1
ATOM 760 C C . ASP A 1 97 ? 11.672 -12.289 -2.549 1.00 74.19 97 ASP A C 1
ATOM 762 O O . ASP A 1 97 ? 12.286 -12.113 -1.497 1.00 74.19 97 ASP A O 1
ATOM 766 N N . THR A 1 98 ? 11.442 -11.294 -3.413 1.00 75.88 98 THR A N 1
ATOM 767 C CA . THR A 1 98 ? 11.937 -9.920 -3.218 1.00 75.88 98 THR A CA 1
ATOM 768 C C . THR A 1 98 ? 11.343 -9.272 -1.964 1.00 75.88 98 THR A C 1
ATOM 770 O O . THR A 1 98 ? 12.071 -8.676 -1.168 1.00 75.88 98 THR A O 1
ATOM 773 N N . ILE A 1 99 ? 10.027 -9.406 -1.750 1.00 74.00 99 ILE A N 1
ATOM 774 C CA . ILE A 1 99 ? 9.352 -8.885 -0.550 1.00 74.00 99 ILE A CA 1
ATOM 775 C C . ILE A 1 99 ? 9.890 -9.564 0.710 1.00 74.00 99 ILE A C 1
ATOM 777 O O . ILE A 1 99 ? 10.147 -8.877 1.696 1.00 74.00 99 ILE A O 1
ATOM 781 N N . ARG A 1 100 ? 10.067 -10.892 0.695 1.00 70.62 100 ARG A N 1
ATOM 782 C CA . ARG A 1 100 ? 10.573 -11.643 1.852 1.00 70.62 100 ARG A CA 1
ATOM 783 C C . ARG A 1 100 ? 11.991 -11.218 2.215 1.00 70.62 100 ARG A C 1
ATOM 785 O O . ARG A 1 100 ? 12.215 -10.825 3.353 1.00 70.62 100 ARG A O 1
ATOM 792 N N . GLN A 1 101 ? 12.904 -11.221 1.244 1.00 73.06 101 GLN A N 1
ATOM 793 C CA . GLN A 1 101 ? 14.305 -10.855 1.466 1.00 73.06 101 GLN A CA 1
ATOM 794 C C . GLN A 1 101 ? 14.440 -9.464 2.098 1.00 73.06 101 GLN A C 1
ATOM 796 O O . GLN A 1 101 ? 15.313 -9.233 2.926 1.00 73.06 101 GLN A O 1
ATOM 801 N N . ARG A 1 102 ? 13.563 -8.532 1.716 1.00 70.25 102 ARG A N 1
ATOM 802 C CA . ARG A 1 102 ? 13.591 -7.146 2.199 1.00 70.25 102 ARG A CA 1
ATOM 803 C C . ARG A 1 102 ? 12.822 -6.921 3.500 1.00 70.25 102 ARG A C 1
ATOM 805 O O . ARG A 1 102 ? 13.025 -5.894 4.133 1.00 70.25 102 ARG A O 1
ATOM 812 N N . ALA A 1 103 ? 11.939 -7.839 3.891 1.00 65.69 103 ALA A N 1
ATOM 813 C CA . ALA A 1 103 ? 11.235 -7.786 5.172 1.00 65.69 103 ALA A CA 1
ATOM 814 C C . ALA A 1 103 ? 12.089 -8.312 6.340 1.00 65.69 103 ALA A C 1
ATOM 816 O O . ALA A 1 103 ? 11.826 -7.958 7.484 1.00 65.69 103 ALA A O 1
ATOM 817 N N . GLU A 1 104 ? 13.087 -9.152 6.049 1.00 62.28 104 GLU A N 1
ATOM 818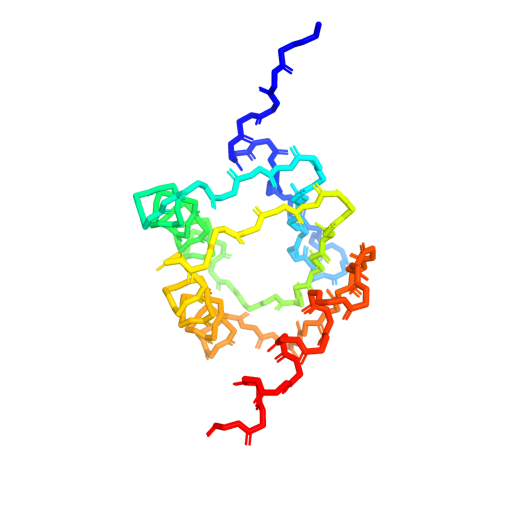 C CA . GLU A 1 104 ? 14.024 -9.730 7.026 1.00 62.28 104 GLU A CA 1
ATOM 819 C C . GLU A 1 104 ? 15.222 -8.809 7.354 1.00 62.28 104 GLU A C 1
ATOM 821 O O . GLU A 1 104 ? 16.020 -9.143 8.230 1.00 62.28 104 GLU A O 1
ATOM 826 N N . LEU A 1 105 ? 15.333 -7.655 6.679 1.00 49.72 105 LEU A N 1
ATOM 827 C CA . LEU A 1 105 ? 16.348 -6.609 6.892 1.00 49.72 105 LEU A CA 1
ATOM 828 C C . LEU A 1 105 ? 15.819 -5.458 7.770 1.00 49.72 105 LEU A C 1
ATOM 830 O O . LEU A 1 105 ? 16.592 -4.998 8.636 1.00 49.72 105 LEU A O 1
#